Protein AF-D3FQT5-F1 (afdb_monomer_lite)

pLDDT: mean 83.58, std 8.62, range [45.72, 91.69]

Structure (mmCIF, N/CA/C/O backbone):
data_AF-D3FQT5-F1
#
_entry.id   AF-D3FQT5-F1
#
loop_
_atom_site.group_PDB
_atom_site.id
_atom_site.type_symbol
_atom_site.label_atom_id
_atom_site.label_alt_id
_atom_site.label_comp_id
_atom_site.label_asym_id
_atom_site.label_entity_id
_atom_site.label_seq_id
_atom_site.pdbx_PDB_ins_code
_atom_site.Cartn_x
_atom_site.Cartn_y
_atom_site.Cartn_z
_atom_site.occupancy
_atom_site.B_iso_or_equiv
_atom_site.auth_seq_id
_atom_site.auth_comp_id
_atom_site.auth_asym_id
_atom_site.auth_atom_id
_atom_site.pdbx_PDB_model_num
ATOM 1 N N . MET A 1 1 ? 22.050 -3.206 -15.887 1.00 45.72 1 MET A N 1
ATOM 2 C CA . MET A 1 1 ? 20.711 -3.392 -16.493 1.00 45.72 1 MET A CA 1
ATOM 3 C C . MET A 1 1 ? 19.763 -3.896 -15.413 1.00 45.72 1 MET A C 1
ATOM 5 O O . MET A 1 1 ? 19.920 -5.028 -14.983 1.00 45.72 1 MET A O 1
ATOM 9 N N . LYS A 1 2 ? 18.846 -3.058 -14.908 1.00 57.25 2 LYS A N 1
ATOM 10 C CA . LYS A 1 2 ? 17.850 -3.477 -13.905 1.00 57.25 2 LYS A CA 1
ATOM 11 C C . LYS A 1 2 ? 16.900 -4.479 -14.568 1.00 57.25 2 LYS A C 1
ATOM 13 O O . LYS A 1 2 ? 16.263 -4.138 -15.572 1.00 57.25 2 LYS A O 1
ATOM 18 N N . SER A 1 3 ? 16.906 -5.725 -14.096 1.00 65.56 3 SER A N 1
ATOM 19 C CA . SER A 1 3 ? 16.220 -6.826 -14.769 1.00 65.56 3 SER A CA 1
ATOM 20 C C . SER A 1 3 ? 14.728 -6.509 -14.861 1.00 65.56 3 SER A C 1
ATOM 22 O O . SER A 1 3 ? 14.142 -5.939 -13.940 1.00 65.56 3 SER A O 1
ATOM 24 N N . ARG A 1 4 ? 14.091 -6.822 -15.996 1.00 68.31 4 ARG A N 1
ATOM 25 C CA . ARG A 1 4 ? 12.647 -6.574 -16.201 1.00 68.31 4 ARG A CA 1
ATOM 26 C C . ARG A 1 4 ? 11.791 -7.196 -15.085 1.00 68.31 4 ARG A C 1
ATOM 28 O O . ARG A 1 4 ? 10.754 -6.642 -14.740 1.00 68.31 4 ARG A O 1
ATOM 35 N N . HIS A 1 5 ? 12.285 -8.269 -14.471 1.00 75.19 5 HIS A N 1
ATOM 36 C CA . HIS A 1 5 ? 11.669 -8.959 -13.340 1.00 75.19 5 HIS A CA 1
ATOM 37 C C . HIS A 1 5 ? 11.593 -8.105 -12.067 1.00 75.19 5 HIS A C 1
ATOM 39 O O . HIS A 1 5 ? 10.542 -8.077 -11.433 1.00 75.19 5 HIS A O 1
ATOM 45 N N . ASP A 1 6 ? 12.645 -7.347 -11.731 1.00 78.75 6 ASP A N 1
ATOM 46 C CA . ASP A 1 6 ? 12.667 -6.498 -10.528 1.00 78.75 6 ASP A CA 1
ATOM 47 C C . ASP A 1 6 ? 11.592 -5.410 -10.593 1.00 78.75 6 ASP A C 1
ATOM 49 O O . ASP A 1 6 ? 10.970 -5.063 -9.591 1.00 78.75 6 ASP A O 1
ATOM 53 N N . ARG A 1 7 ? 11.342 -4.883 -11.798 1.00 75.31 7 ARG A N 1
ATOM 54 C CA . ARG A 1 7 ? 10.293 -3.884 -12.031 1.00 75.31 7 ARG A CA 1
ATOM 55 C C . ARG A 1 7 ? 8.907 -4.478 -11.817 1.00 75.31 7 ARG A C 1
ATOM 57 O O . ARG A 1 7 ? 8.111 -3.884 -11.101 1.00 75.31 7 ARG A O 1
ATOM 64 N N . ILE A 1 8 ? 8.635 -5.654 -12.381 1.00 82.75 8 ILE A N 1
ATOM 65 C CA . ILE A 1 8 ? 7.342 -6.338 -12.225 1.00 82.75 8 ILE A CA 1
ATOM 66 C C . ILE A 1 8 ? 7.070 -6.655 -10.749 1.00 82.75 8 ILE A C 1
ATOM 68 O O . ILE A 1 8 ? 5.974 -6.395 -10.260 1.00 82.75 8 ILE A O 1
ATOM 72 N N . LEU A 1 9 ? 8.080 -7.140 -10.023 1.00 84.38 9 LEU A N 1
ATOM 73 C CA . LEU A 1 9 ? 7.990 -7.392 -8.583 1.00 84.38 9 LEU A CA 1
ATOM 74 C C . LEU A 1 9 ? 7.630 -6.125 -7.800 1.00 84.38 9 LEU A C 1
ATOM 76 O O . LEU A 1 9 ? 6.713 -6.156 -6.984 1.00 84.38 9 LEU A O 1
ATOM 80 N N . LEU A 1 10 ? 8.293 -5.002 -8.087 1.00 81.44 10 LEU A N 1
ATOM 81 C CA . LEU A 1 10 ? 7.989 -3.717 -7.452 1.00 81.44 10 LEU A CA 1
ATOM 82 C C . LEU A 1 10 ? 6.550 -3.265 -7.729 1.00 81.44 10 LEU A C 1
ATOM 84 O O . LEU A 1 10 ? 5.861 -2.852 -6.802 1.00 81.44 10 LEU A O 1
ATOM 88 N N . TYR A 1 11 ? 6.074 -3.396 -8.970 1.00 80.50 11 TYR A N 1
ATOM 89 C CA . TYR A 1 11 ? 4.689 -3.076 -9.328 1.00 80.50 11 TYR A CA 1
ATOM 90 C C . TYR A 1 11 ? 3.676 -3.924 -8.550 1.00 80.50 11 TYR A C 1
ATOM 92 O O . TYR A 1 11 ? 2.700 -3.383 -8.032 1.00 80.50 11 TYR A O 1
ATOM 100 N N . ILE A 1 12 ? 3.921 -5.233 -8.435 1.00 85.75 12 ILE A N 1
ATOM 101 C CA . ILE A 1 12 ? 3.052 -6.164 -7.703 1.00 85.75 12 ILE A CA 1
ATOM 102 C C . ILE A 1 12 ? 3.021 -5.818 -6.210 1.00 85.75 12 ILE A C 1
ATOM 104 O O . ILE A 1 12 ? 1.944 -5.714 -5.627 1.00 85.75 12 ILE A O 1
ATOM 108 N N . VAL A 1 13 ? 4.183 -5.589 -5.591 1.00 84.75 13 VAL A N 1
ATOM 109 C CA . VAL A 1 13 ? 4.278 -5.241 -4.163 1.00 84.75 13 VAL A CA 1
ATOM 110 C C . VAL A 1 13 ? 3.590 -3.905 -3.875 1.00 84.75 13 VAL A C 1
ATOM 112 O O . VAL A 1 13 ? 2.815 -3.801 -2.924 1.00 84.75 13 VAL A O 1
ATOM 115 N N . CYS A 1 14 ? 3.810 -2.903 -4.730 1.00 82.50 14 CYS A N 1
ATOM 116 C CA . CYS A 1 14 ? 3.160 -1.601 -4.622 1.00 82.50 14 CYS A CA 1
ATOM 117 C C . CYS A 1 14 ? 1.635 -1.672 -4.772 1.00 82.50 14 CYS A C 1
ATOM 119 O O . CYS A 1 14 ? 0.947 -0.820 -4.219 1.00 82.50 14 CYS A O 1
ATOM 121 N N . LEU A 1 15 ? 1.105 -2.663 -5.493 1.00 82.25 15 LEU A N 1
ATOM 122 C CA . LEU A 1 15 ? -0.336 -2.872 -5.630 1.00 82.25 15 LEU A CA 1
ATOM 123 C C . LEU A 1 15 ? -0.923 -3.678 -4.458 1.00 82.25 15 LEU A C 1
ATOM 125 O O . LEU A 1 15 ? -2.037 -3.402 -4.018 1.00 82.25 15 LEU A O 1
ATOM 129 N N . LEU A 1 16 ? -0.182 -4.656 -3.926 1.00 87.00 16 LEU A N 1
ATOM 130 C CA . LEU A 1 16 ? -0.639 -5.479 -2.800 1.00 87.00 16 LEU A CA 1
ATOM 131 C C . LEU A 1 16 ? -0.761 -4.679 -1.499 1.00 87.00 16 LEU A C 1
ATOM 133 O O . LEU A 1 16 ? -1.699 -4.893 -0.734 1.00 87.00 16 LEU A O 1
ATOM 137 N N . PHE A 1 17 ? 0.175 -3.766 -1.241 1.00 84.88 17 PHE A N 1
ATOM 138 C CA . PHE A 1 17 ? 0.217 -2.993 0.001 1.00 84.88 17 PHE A CA 1
ATOM 139 C C . PHE A 1 17 ? -1.070 -2.183 0.280 1.00 84.88 17 PHE A C 1
ATOM 141 O O . PHE A 1 17 ? -1.653 -2.356 1.355 1.00 84.88 17 PHE A O 1
ATOM 148 N N . PRO A 1 18 ? -1.587 -1.360 -0.658 1.00 85.06 18 PRO A N 1
ATOM 149 C CA . PRO A 1 18 ? -2.857 -0.665 -0.458 1.00 85.06 18 PRO A CA 1
ATOM 150 C C . PRO A 1 18 ? -4.035 -1.638 -0.346 1.00 85.06 18 PRO A C 1
ATOM 152 O O . PRO A 1 18 ? -4.956 -1.378 0.422 1.00 85.06 18 PRO A O 1
ATOM 155 N N . PHE A 1 19 ? -3.995 -2.785 -1.032 1.00 88.12 19 PHE A N 1
ATOM 156 C CA . PHE A 1 19 ? -5.049 -3.801 -0.950 1.00 88.12 19 PHE A CA 1
ATOM 157 C C . PHE A 1 19 ? -5.169 -4.396 0.462 1.00 88.12 19 PHE A C 1
ATOM 159 O O . PHE A 1 19 ? -6.263 -4.484 1.020 1.00 88.12 19 PHE A O 1
ATOM 166 N N . ILE A 1 20 ? -4.031 -4.737 1.072 1.00 89.81 20 ILE A N 1
ATOM 167 C CA . ILE A 1 20 ? -3.956 -5.226 2.455 1.00 89.81 20 ILE A CA 1
ATOM 168 C C . ILE A 1 20 ? -4.422 -4.138 3.432 1.00 89.81 20 ILE A C 1
ATOM 170 O O . ILE A 1 20 ? -5.216 -4.423 4.327 1.00 89.81 20 ILE A O 1
ATOM 174 N N . GLY A 1 21 ? -3.996 -2.886 3.232 1.00 87.00 21 GLY A N 1
ATOM 175 C CA . GLY A 1 21 ? -4.426 -1.750 4.054 1.00 87.00 21 GLY A CA 1
ATOM 176 C C . GLY A 1 21 ? -5.941 -1.518 4.022 1.00 87.00 21 GLY A C 1
ATOM 177 O O . GLY A 1 21 ? -6.555 -1.309 5.066 1.00 87.00 21 GLY A O 1
ATOM 178 N N . VAL A 1 22 ? -6.571 -1.632 2.848 1.00 89.56 22 VAL A N 1
ATOM 179 C CA . VAL A 1 22 ? -8.034 -1.538 2.714 1.00 89.56 22 VAL A CA 1
ATOM 180 C C . VAL A 1 22 ? -8.735 -2.715 3.399 1.00 89.56 22 VAL A C 1
ATOM 182 O O . VAL A 1 22 ? -9.717 -2.497 4.105 1.00 89.56 22 VAL A O 1
ATOM 185 N N . LEU A 1 23 ? -8.232 -3.946 3.251 1.00 90.94 23 LEU A N 1
ATOM 186 C CA . LEU A 1 23 ? -8.802 -5.124 3.919 1.00 90.94 23 LEU A CA 1
ATOM 187 C C . LEU A 1 23 ? -8.770 -4.992 5.449 1.00 90.94 23 LEU A C 1
ATOM 189 O O . LEU A 1 23 ? -9.797 -5.179 6.100 1.00 90.94 23 LEU A O 1
ATOM 193 N N . LEU A 1 24 ? -7.624 -4.616 6.023 1.00 88.25 24 LEU A N 1
ATOM 194 C CA . LEU A 1 24 ? -7.487 -4.368 7.463 1.00 88.25 24 LEU A CA 1
ATOM 195 C C . LEU A 1 24 ? -8.397 -3.235 7.939 1.00 88.25 24 LEU A C 1
ATOM 197 O O . LEU A 1 24 ? -9.053 -3.363 8.973 1.00 88.25 24 LEU A O 1
ATOM 201 N N . ALA A 1 25 ? -8.483 -2.152 7.165 1.00 89.50 25 ALA A N 1
ATOM 202 C CA . ALA A 1 25 ? -9.377 -1.048 7.469 1.00 89.50 25 ALA A CA 1
ATOM 203 C C . ALA A 1 25 ? -10.843 -1.495 7.523 1.00 89.50 25 ALA A C 1
ATOM 205 O O . ALA A 1 25 ? -11.546 -1.120 8.458 1.00 89.50 25 ALA A O 1
ATOM 206 N N . LEU A 1 26 ? -11.297 -2.316 6.569 1.00 87.81 26 LEU A N 1
ATOM 207 C CA . LEU A 1 26 ? -12.666 -2.839 6.534 1.00 87.81 26 LEU A CA 1
ATOM 208 C C . LEU A 1 26 ? -12.984 -3.720 7.746 1.00 87.81 26 LEU A C 1
ATOM 210 O O . LEU A 1 26 ? -14.054 -3.563 8.334 1.00 87.81 26 LEU A O 1
ATOM 214 N N . ILE A 1 27 ? -12.054 -4.595 8.145 1.00 90.00 27 ILE A N 1
ATOM 215 C CA . ILE A 1 27 ? -12.218 -5.454 9.328 1.00 90.00 27 ILE A CA 1
ATOM 216 C C . ILE A 1 27 ? -12.378 -4.584 10.584 1.00 90.00 27 ILE A C 1
ATOM 218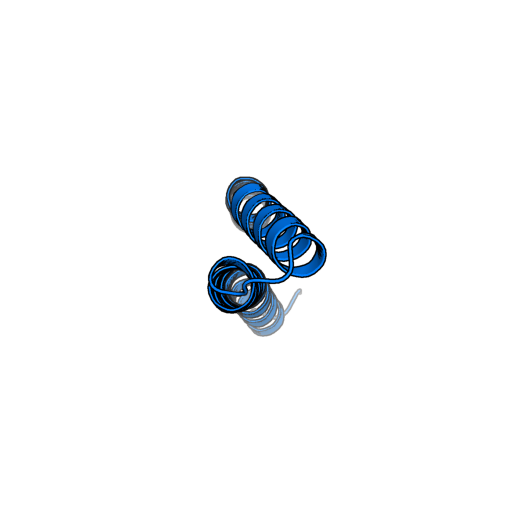 O O . ILE A 1 27 ? -13.340 -4.735 11.333 1.00 90.00 27 ILE A O 1
ATOM 222 N N . TRP A 1 28 ? -11.486 -3.610 10.777 1.00 87.75 28 TRP A N 1
ATOM 223 C CA . TRP A 1 28 ? -11.469 -2.773 11.981 1.00 87.75 28 TRP A CA 1
ATOM 224 C C . TRP A 1 28 ? -12.567 -1.705 12.031 1.00 87.75 28 TRP A C 1
ATOM 226 O O . TRP A 1 28 ? -12.943 -1.264 13.117 1.00 87.75 28 TRP A O 1
ATOM 236 N N . LEU A 1 29 ? -13.124 -1.283 10.890 1.00 84.69 29 LEU A N 1
ATOM 237 C CA . LEU A 1 29 ? -14.213 -0.301 10.859 1.00 84.69 29 LEU A CA 1
ATOM 238 C C . LEU A 1 29 ? -15.537 -0.869 11.400 1.00 84.69 29 LEU A C 1
ATOM 240 O O . LEU A 1 29 ? -16.361 -0.105 11.917 1.00 84.69 29 LEU A O 1
ATOM 244 N N . GLY A 1 30 ? -15.733 -2.18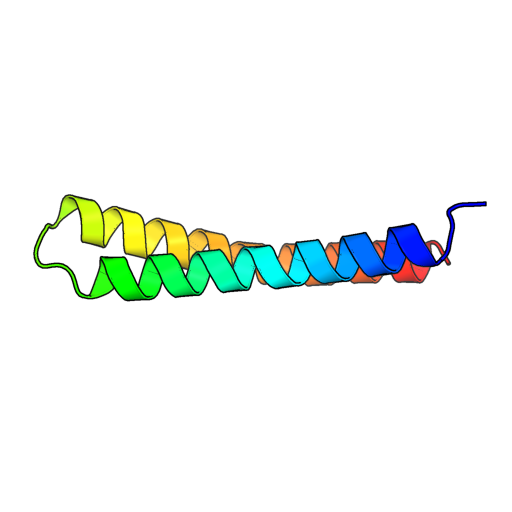6 11.273 1.00 82.06 30 GLY A N 1
ATOM 245 C CA . GLY A 1 30 ? -16.905 -2.914 11.767 1.00 82.06 30 GLY A CA 1
ATOM 246 C C . GLY A 1 30 ? -16.856 -3.245 13.261 1.00 82.06 30 GLY A C 1
ATOM 247 O O . GLY A 1 30 ? -17.867 -3.652 13.834 1.00 82.06 30 GLY A O 1
ATOM 248 N N . GLU A 1 31 ? -15.708 -3.052 13.909 1.00 86.25 31 GLU A N 1
ATOM 249 C CA . GLU A 1 31 ? -15.529 -3.379 15.318 1.00 86.25 31 GLU A CA 1
ATOM 250 C C . GLU A 1 31 ? -16.165 -2.326 16.242 1.00 86.25 31 GLU A C 1
ATOM 252 O O . GLU A 1 31 ? -16.199 -1.125 15.953 1.00 86.25 31 GLU A O 1
ATOM 257 N N . LYS A 1 32 ? -16.707 -2.789 17.376 1.00 82.62 32 LYS A N 1
ATOM 258 C CA . LYS A 1 32 ? -17.364 -1.922 18.372 1.00 82.62 32 LYS A CA 1
ATOM 259 C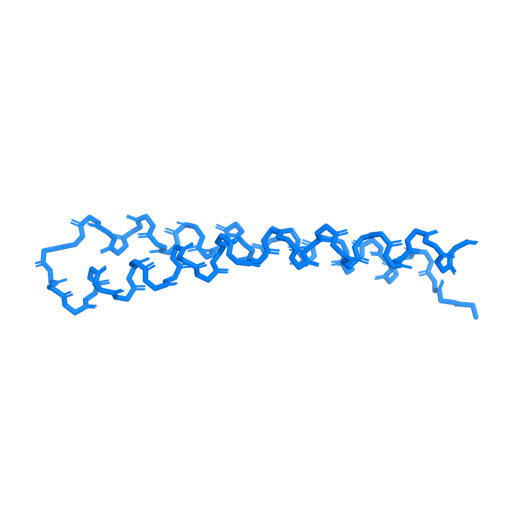 C . LYS A 1 32 ? -16.359 -1.133 19.220 1.00 82.62 32 LYS A C 1
ATOM 261 O O . LYS A 1 32 ? -16.721 -0.095 19.770 1.00 82.62 32 LYS A O 1
ATOM 266 N N . ASP A 1 33 ? -15.109 -1.593 19.285 1.00 90.25 33 ASP A N 1
ATOM 267 C CA . ASP A 1 33 ? -14.014 -0.919 19.982 1.00 90.25 33 ASP A CA 1
ATOM 268 C C . ASP A 1 33 ? -13.631 0.395 19.288 1.00 90.25 33 ASP A C 1
ATOM 270 O O . ASP A 1 33 ? -13.162 0.413 18.147 1.00 90.25 33 ASP A O 1
ATOM 274 N N . LEU A 1 34 ? -13.774 1.510 20.006 1.00 86.88 34 LEU A N 1
ATOM 275 C CA . LEU A 1 34 ? -13.449 2.859 19.525 1.00 86.88 34 LEU A CA 1
ATOM 276 C C . LEU A 1 34 ? -11.982 3.002 19.083 1.00 86.88 34 LEU A C 1
ATOM 278 O O . LEU A 1 34 ? -11.707 3.648 18.071 1.00 86.88 34 LEU A O 1
ATOM 282 N N . GLU A 1 35 ? -11.060 2.361 19.802 1.00 88.31 35 GLU A N 1
ATOM 283 C CA . GLU A 1 35 ? -9.621 2.346 19.503 1.00 88.31 35 GLU A CA 1
ATOM 284 C C . GLU A 1 35 ? -9.327 1.641 18.173 1.00 88.31 35 GLU A C 1
ATOM 286 O O . GLU A 1 35 ? -8.672 2.196 17.288 1.00 88.31 35 GLU A O 1
ATOM 291 N N . LYS A 1 36 ? -9.885 0.442 17.978 1.00 85.88 36 LYS A N 1
ATOM 292 C CA . LYS A 1 36 ? -9.703 -0.323 16.738 1.00 85.88 36 LYS A CA 1
ATOM 293 C C . LYS A 1 36 ? -10.380 0.358 15.560 1.00 85.88 36 LYS A C 1
ATOM 295 O O . LYS A 1 36 ? -9.790 0.463 14.492 1.00 85.88 36 LYS A O 1
ATOM 300 N N . LYS A 1 37 ? -11.553 0.951 15.773 1.00 87.94 37 LYS A N 1
ATOM 301 C CA . LYS A 1 37 ? -12.243 1.750 14.758 1.00 87.94 37 LYS A CA 1
ATOM 302 C C . LYS A 1 37 ? -11.439 2.982 14.340 1.00 87.94 37 LYS A C 1
ATOM 304 O O . LYS A 1 37 ? -11.420 3.336 13.160 1.00 87.94 37 LYS A O 1
ATOM 309 N N . LYS A 1 38 ? -10.753 3.637 15.283 1.00 90.62 38 LYS A N 1
ATOM 310 C CA . LYS A 1 38 ? -9.834 4.749 14.997 1.00 90.62 38 LYS A CA 1
ATOM 311 C C . LYS A 1 38 ? -8.640 4.268 14.176 1.00 90.62 38 LYS A C 1
ATOM 313 O O . LYS A 1 38 ? -8.319 4.893 13.168 1.00 90.62 38 LYS A O 1
ATOM 318 N N . MET A 1 39 ? -8.048 3.137 14.545 1.00 89.12 39 MET A N 1
ATOM 319 C CA . MET A 1 39 ? -6.965 2.536 13.773 1.00 89.12 39 MET A CA 1
ATOM 320 C C . MET A 1 39 ? -7.409 2.101 12.371 1.00 89.12 39 MET A C 1
ATOM 322 O O . MET A 1 39 ? -6.689 2.338 11.407 1.00 89.12 39 MET A O 1
ATOM 326 N N . GLY A 1 40 ? -8.618 1.553 12.221 1.00 88.12 40 GLY A N 1
ATOM 327 C CA . GLY A 1 40 ? -9.196 1.199 10.923 1.00 88.12 40 GLY A CA 1
ATOM 328 C C . GLY A 1 40 ? -9.363 2.419 10.018 1.00 88.12 40 GLY A C 1
ATOM 329 O O . GLY A 1 40 ? -8.992 2.376 8.848 1.00 88.12 40 GLY A O 1
ATOM 330 N N . LYS A 1 41 ? -9.818 3.553 10.571 1.00 89.06 41 LYS A N 1
ATOM 331 C CA . LYS A 1 41 ? -9.862 4.833 9.844 1.00 89.06 41 LYS A CA 1
ATOM 332 C C . LYS A 1 41 ? -8.474 5.311 9.423 1.00 89.06 41 LYS A C 1
ATOM 334 O O . LYS A 1 41 ? -8.324 5.755 8.292 1.00 89.06 41 LYS A O 1
ATOM 339 N N . ILE A 1 42 ? -7.474 5.223 10.303 1.00 91.69 42 ILE A N 1
ATOM 340 C CA . ILE A 1 42 ? -6.089 5.603 9.979 1.00 91.69 42 ILE A CA 1
ATOM 341 C C . ILE A 1 42 ? -5.546 4.713 8.859 1.00 91.69 42 ILE A C 1
ATOM 343 O O . ILE A 1 42 ? -4.976 5.229 7.902 1.00 91.69 42 ILE A O 1
ATOM 347 N N . CYS A 1 43 ? -5.774 3.400 8.939 1.00 89.31 43 CYS A N 1
ATOM 348 C CA . CYS A 1 43 ? -5.346 2.437 7.929 1.00 89.31 43 CYS A CA 1
ATOM 349 C C . CYS A 1 43 ? -6.004 2.722 6.567 1.00 89.31 43 CYS A C 1
ATOM 351 O O . CYS A 1 43 ? -5.318 2.750 5.547 1.00 89.31 43 CYS A O 1
ATOM 353 N N . LEU A 1 44 ? -7.301 3.061 6.560 1.00 88.38 44 LEU A N 1
ATOM 354 C CA . LEU A 1 44 ? -8.018 3.498 5.359 1.00 88.38 44 LEU A CA 1
ATOM 355 C C . LEU A 1 44 ? -7.399 4.768 4.757 1.00 88.38 44 LEU A C 1
ATOM 357 O O . LEU A 1 44 ? -7.223 4.869 3.546 1.00 88.38 44 LEU A O 1
ATOM 361 N N . LEU A 1 45 ? -7.064 5.738 5.609 1.00 90.81 45 LEU A N 1
ATOM 362 C CA . LEU A 1 45 ? -6.511 7.030 5.206 1.00 90.81 45 LEU A CA 1
ATOM 363 C C . LEU A 1 45 ? -5.095 6.869 4.634 1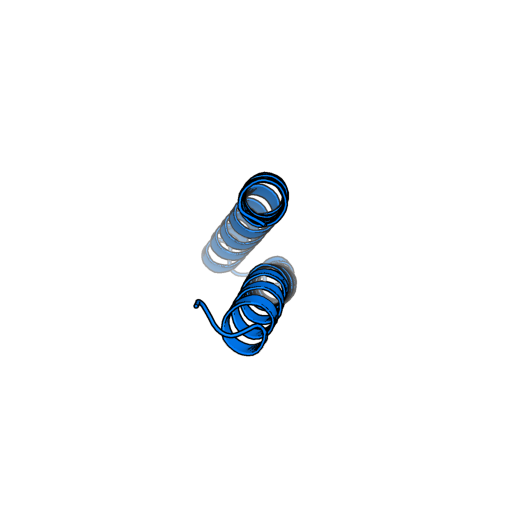.00 90.81 45 LEU A C 1
ATOM 365 O O . LEU A 1 45 ? -4.777 7.461 3.606 1.00 90.81 45 LEU A O 1
ATOM 369 N N . MET A 1 46 ? -4.279 6.002 5.240 1.00 87.31 46 MET A N 1
ATOM 370 C CA . MET A 1 46 ? -2.965 5.607 4.725 1.00 87.31 46 MET A CA 1
ATOM 371 C C . MET A 1 46 ? -3.072 4.879 3.382 1.00 87.31 46 MET A C 1
ATOM 373 O O . MET A 1 46 ? -2.312 5.178 2.462 1.00 87.31 46 MET A O 1
ATOM 377 N N . ALA A 1 47 ? -4.038 3.967 3.240 1.00 87.75 47 ALA A N 1
ATOM 378 C CA . ALA A 1 47 ? -4.285 3.274 1.982 1.00 87.75 47 ALA A CA 1
ATOM 379 C C . ALA A 1 47 ? -4.718 4.248 0.873 1.00 87.75 47 ALA A C 1
ATOM 381 O O . ALA A 1 47 ? -4.212 4.163 -0.243 1.00 87.75 47 ALA A O 1
ATOM 382 N N . LEU A 1 48 ? -5.577 5.228 1.179 1.00 89.19 48 LEU A N 1
ATOM 383 C CA . LEU A 1 48 ? -5.933 6.293 0.236 1.00 89.19 48 LEU A CA 1
ATOM 384 C C . LEU A 1 48 ? -4.727 7.162 -0.140 1.00 89.19 48 LEU A C 1
ATOM 386 O O . LEU A 1 48 ? -4.520 7.439 -1.318 1.00 89.19 48 LEU A O 1
ATOM 390 N N . ALA A 1 49 ? -3.907 7.559 0.836 1.00 89.56 49 ALA A N 1
ATOM 391 C CA . ALA A 1 49 ? -2.699 8.349 0.598 1.00 89.56 49 ALA A CA 1
ATOM 392 C C . ALA A 1 49 ? -1.649 7.597 -0.245 1.00 89.56 49 ALA A C 1
ATOM 394 O O . ALA A 1 49 ? -0.835 8.219 -0.926 1.00 89.56 49 ALA A O 1
ATOM 395 N N . SER A 1 50 ? -1.696 6.262 -0.259 1.00 86.88 50 SER A N 1
ATOM 396 C CA . SER A 1 50 ? -0.839 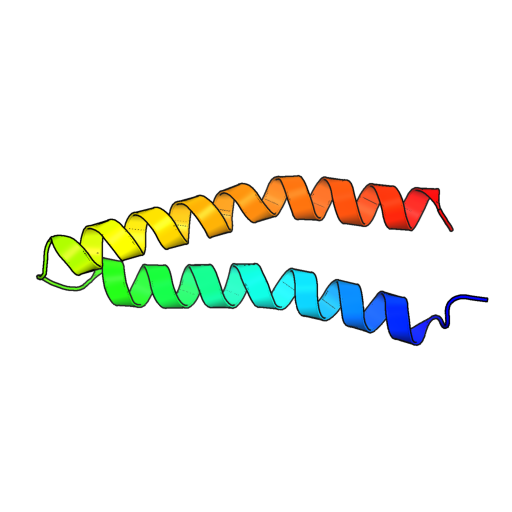5.428 -1.103 1.00 86.88 50 SER A CA 1
ATOM 397 C C . SER A 1 50 ? -1.170 5.528 -2.597 1.00 86.88 50 SER A C 1
ATOM 399 O O . SER A 1 50 ? -0.280 5.291 -3.411 1.00 86.88 50 SER A O 1
ATOM 401 N N . PHE A 1 51 ? -2.401 5.869 -2.993 1.00 85.50 51 PHE A N 1
ATOM 402 C CA . PHE A 1 51 ? -2.784 5.980 -4.409 1.00 85.50 51 PHE A CA 1
ATOM 403 C C . PHE A 1 51 ? -2.025 7.074 -5.178 1.00 85.50 51 PHE A C 1
ATOM 405 O O . PHE A 1 51 ? -1.439 6.757 -6.214 1.00 85.50 51 PHE A O 1
ATOM 412 N N . PRO A 1 52 ? -1.966 8.341 -4.720 1.00 89.38 52 PRO A N 1
ATOM 413 C CA . PRO A 1 52 ? -1.170 9.358 -5.405 1.00 89.38 52 PRO A CA 1
ATOM 414 C C . PRO A 1 52 ? 0.321 9.003 -5.405 1.00 89.38 52 PRO A C 1
ATOM 416 O O . PRO A 1 52 ? 1.000 9.230 -6.404 1.00 89.38 52 PRO A O 1
ATOM 419 N N . PHE A 1 53 ? 0.820 8.371 -4.337 1.00 87.19 53 PHE A N 1
ATOM 420 C CA . PHE A 1 53 ? 2.205 7.902 -4.277 1.00 87.19 53 PHE A CA 1
ATOM 421 C C . PHE A 1 53 ? 2.486 6.825 -5.333 1.00 87.19 53 PHE A C 1
ATOM 423 O O . PHE A 1 53 ? 3.500 6.884 -6.023 1.00 87.19 53 PHE A O 1
ATOM 430 N N . TYR A 1 54 ? 1.555 5.886 -5.517 1.00 85.62 54 TYR A N 1
ATOM 431 C CA . TYR A 1 54 ? 1.610 4.876 -6.569 1.00 85.62 54 TYR A CA 1
ATOM 432 C C . TYR A 1 54 ? 1.626 5.514 -7.962 1.00 85.62 54 TYR A C 1
ATOM 434 O O . TYR A 1 54 ? 2.478 5.187 -8.784 1.00 85.62 54 TYR A O 1
ATOM 442 N N . ILE A 1 55 ? 0.743 6.479 -8.226 1.00 86.44 55 ILE A N 1
ATOM 443 C CA . ILE A 1 55 ? 0.687 7.176 -9.520 1.00 86.44 55 ILE A CA 1
ATOM 444 C C . ILE A 1 55 ? 2.014 7.890 -9.818 1.00 86.44 55 ILE A C 1
ATOM 446 O O . ILE A 1 55 ? 2.543 7.774 -10.922 1.00 86.44 55 ILE A O 1
ATOM 450 N N . VAL A 1 56 ? 2.592 8.586 -8.838 1.00 89.56 56 VAL A N 1
ATOM 451 C CA . VAL A 1 56 ? 3.890 9.259 -9.002 1.00 89.56 56 VAL A CA 1
ATOM 452 C C . VAL A 1 56 ? 5.008 8.238 -9.222 1.00 89.56 56 VAL A C 1
ATOM 454 O O . VAL A 1 56 ? 5.809 8.387 -10.140 1.00 89.56 56 VAL A O 1
ATOM 457 N N . PHE A 1 57 ? 5.039 7.168 -8.430 1.00 85.75 57 PHE A N 1
ATOM 458 C CA . PHE A 1 57 ? 6.065 6.132 -8.516 1.00 85.75 57 PHE A CA 1
ATOM 459 C C . PHE A 1 57 ? 6.058 5.413 -9.872 1.00 85.75 57 PHE A C 1
ATOM 461 O O . PHE A 1 57 ? 7.107 5.214 -10.483 1.00 85.75 57 PHE A O 1
ATOM 468 N N . THR A 1 58 ? 4.873 5.079 -10.382 1.00 82.50 58 THR A N 1
ATOM 469 C CA . THR A 1 58 ? 4.709 4.450 -11.700 1.00 82.50 58 THR A CA 1
ATOM 470 C C . THR A 1 58 ? 5.102 5.390 -12.841 1.00 82.50 58 THR A C 1
ATOM 472 O O . THR A 1 58 ? 5.810 4.965 -13.755 1.00 82.50 58 THR A O 1
ATOM 475 N N . ASN A 1 59 ? 4.762 6.682 -12.750 1.00 85.62 59 ASN A N 1
ATOM 476 C CA . ASN A 1 59 ? 5.228 7.704 -13.695 1.00 85.62 59 ASN A CA 1
ATOM 477 C C . ASN A 1 59 ? 6.758 7.832 -13.707 1.00 85.62 59 ASN A C 1
ATOM 479 O O . ASN A 1 59 ? 7.359 7.861 -14.779 1.00 85.62 59 ASN A O 1
ATOM 483 N N . ILE A 1 60 ? 7.404 7.849 -12.537 1.00 85.12 60 ILE A N 1
ATOM 484 C CA . ILE A 1 60 ? 8.871 7.913 -12.430 1.00 85.12 60 ILE A CA 1
ATOM 485 C C . ILE A 1 60 ? 9.518 6.684 -13.081 1.00 85.12 60 ILE A C 1
ATOM 487 O O . ILE A 1 60 ? 10.471 6.822 -13.847 1.00 85.12 60 ILE A O 1
ATOM 491 N N . ILE A 1 61 ? 8.995 5.480 -12.821 1.00 79.38 61 ILE A N 1
ATOM 492 C CA . ILE A 1 61 ? 9.508 4.252 -13.447 1.00 79.38 61 ILE A CA 1
ATOM 493 C C . ILE A 1 61 ? 9.316 4.282 -14.970 1.00 79.38 61 ILE A C 1
ATOM 495 O O . ILE A 1 61 ? 10.193 3.810 -15.697 1.00 79.38 61 ILE A O 1
ATOM 499 N N . SER A 1 62 ? 8.196 4.832 -15.447 1.00 75.88 62 SER A N 1
ATOM 500 C CA . SER A 1 62 ? 7.919 4.969 -16.878 1.00 75.88 62 SER A CA 1
ATOM 501 C C . SER A 1 62 ? 8.853 5.969 -17.561 1.00 75.88 62 SER A C 1
ATOM 503 O O . SER A 1 62 ? 9.336 5.671 -18.642 1.00 75.88 62 SER A O 1
ATOM 505 N N . ILE A 1 63 ? 9.133 7.121 -16.941 1.00 79.69 63 ILE A N 1
ATOM 506 C CA . ILE A 1 63 ? 10.074 8.135 -17.459 1.00 79.69 63 ILE A CA 1
ATOM 507 C C . ILE A 1 63 ? 11.512 7.611 -17.475 1.00 79.69 63 ILE A C 1
ATOM 509 O O . ILE A 1 63 ? 12.304 7.975 -18.337 1.00 79.69 63 ILE A O 1
ATOM 513 N N . SER A 1 64 ? 11.867 6.770 -16.504 1.00 69.31 64 SER A N 1
ATOM 514 C CA . SER A 1 64 ? 1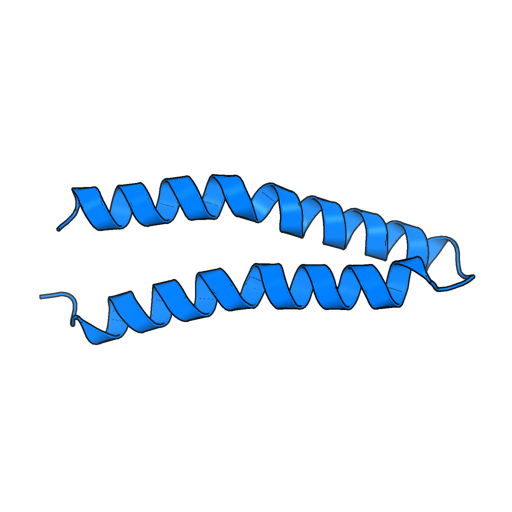3.211 6.203 -16.394 1.00 69.31 64 SER A CA 1
ATOM 515 C C . SER A 1 64 ? 13.478 5.037 -17.366 1.00 69.31 64 SER A C 1
ATOM 517 O O . SER A 1 64 ? 14.567 4.458 -17.300 1.00 69.31 64 SER A O 1
ATOM 519 N N . THR A 1 65 ? 12.505 4.644 -18.198 1.00 56.94 65 THR A N 1
ATOM 520 C CA . THR A 1 65 ? 12.611 3.562 -19.196 1.00 56.94 65 THR A CA 1
ATOM 521 C C . THR A 1 65 ? 12.803 4.140 -20.587 1.00 56.94 65 THR A C 1
ATOM 523 O O . THR A 1 65 ? 13.656 3.575 -21.306 1.00 56.94 65 THR A O 1
#

Organism: Alkalihalophilus pseudofirmus (strain ATCC BAA-2126 / JCM 17055 / OF4) (NCBI:txid398511)

Foldseek 3Di:
DPDPVVVVVVLVVLVVQLVVLLVLLVVQCPDPDPVSVVVSVVSNVVSVVSVVVSVVVVVVVVVVD

Radius of gyration: 15.29 Å; chains: 1; bounding box: 38×18×39 Å

Sequence (65 aa):
MKSRHDRILLYIVCLLFPFIGVLLALIWLGEKDLEKKKMGKICLLMALASFPFYIVFTNIISIST

Secondary structure (DSSP, 8-state):
---HHHHHHHHHHHHHHHHHHHHHHHHHHT-S-HHHHHHHHHHHHHHHHHHHHHHHHHHHHHHT-